Protein AF-A0A238JP21-F1 (afdb_monomer)

Nearest PDB structures (foldseek):
  8hd0-assembly1_C  TM=3.874E-01  e=3.488E+00  Escherichia coli K-12
  7jh5-assembly1_A  TM=2.734E-01  e=2.266E+00  synthetic construct
  4knf-assembly1_B  TM=2.197E-01  e=4.224E+00  gamma proteobacterium 'Hot 75m4'

Sequence (164 aa):
MSRDVKYSLLFIAICAGLYGAAMVFMAAGRAFEFSSYPRYVLPAAALAPLFFSNLILKKLITAKPEKFSSKEHIVFALIGVLGTTCVAAFVEASFLFLALFQSIEITFREVLFAPIDKRYTVTVLFGQSFMLSAAGVAAYVCVIRIPMALSLRCRPLPPPTDNK

Solvent-accessible surface area (backbone atoms only — not comparable to full-atom values): 9096 Å² total; per-residue (Å²): 132,58,69,39,59,53,53,22,50,52,51,29,50,55,46,47,52,46,52,51,48,52,49,52,50,45,56,50,23,61,76,69,74,42,85,61,54,64,86,54,54,44,58,56,48,28,45,43,50,63,70,50,44,60,58,54,47,52,57,47,45,75,74,47,76,62,60,76,51,74,66,46,43,52,52,23,24,52,50,26,24,52,47,40,26,53,47,36,40,54,52,47,25,50,50,52,38,73,72,36,53,88,81,42,100,65,55,64,67,57,53,59,47,38,90,80,47,95,83,72,58,71,74,62,61,68,54,51,56,39,30,56,46,28,29,53,39,30,39,48,36,44,63,46,51,50,55,49,56,44,44,62,71,55,52,80,76,78,75,83,79,81,81,124

Organism: NCBI:txid1655543

Radius of gyration: 19.74 Å; Cα contacts (8 Å, |Δi|>4): 153; chains: 1; bounding box: 41×34×80 Å

pLDDT: mean 78.04, std 10.19, range [51.59, 93.31]

Structure (mmCIF, N/CA/C/O backbone):
data_AF-A0A238JP21-F1
#
_entry.id   AF-A0A238JP21-F1
#
loop_
_atom_site.group_PDB
_atom_site.id
_atom_site.type_symbol
_atom_site.label_atom_id
_atom_site.label_alt_id
_atom_site.label_comp_id
_atom_site.label_asym_id
_atom_site.label_entity_id
_atom_site.label_seq_id
_atom_site.pdbx_PDB_ins_code
_atom_site.Cartn_x
_atom_site.Cartn_y
_atom_site.Cartn_z
_atom_site.occupancy
_atom_site.B_iso_or_equiv
_atom_site.auth_seq_id
_atom_site.auth_comp_id
_atom_site.auth_asym_id
_atom_site.auth_atom_id
_atom_site.pdbx_PDB_model_num
ATOM 1 N N . MET A 1 1 ? -22.191 5.539 4.499 1.00 64.38 1 MET A N 1
ATOM 2 C CA . MET A 1 1 ? -20.952 4.741 4.354 1.00 64.38 1 MET A CA 1
ATOM 3 C C . MET A 1 1 ? -20.430 4.407 5.742 1.00 64.38 1 MET A C 1
ATOM 5 O O . MET A 1 1 ? -20.365 5.317 6.561 1.00 64.38 1 MET A O 1
ATOM 9 N N . SER A 1 2 ? -20.141 3.134 6.024 1.00 80.38 2 SER A N 1
ATOM 10 C CA . SER A 1 2 ? -19.708 2.699 7.359 1.00 80.38 2 SER A CA 1
ATOM 11 C C . SER A 1 2 ? -18.310 3.240 7.713 1.00 80.38 2 SER A C 1
ATOM 13 O O . SER A 1 2 ? -17.513 3.566 6.827 1.00 80.38 2 SER A O 1
ATOM 15 N N . ARG A 1 3 ? -18.046 3.422 9.012 1.00 79.88 3 ARG A N 1
ATOM 16 C CA . ARG A 1 3 ? -16.846 4.081 9.562 1.00 79.88 3 ARG A CA 1
ATOM 17 C C . 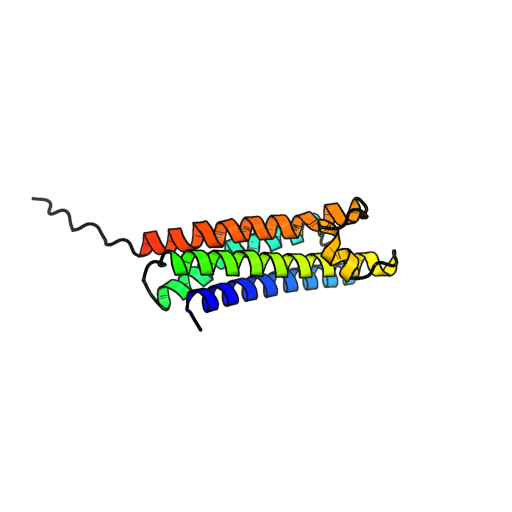ARG A 1 3 ? -15.560 3.373 9.136 1.00 79.88 3 ARG A C 1
ATOM 19 O O . ARG A 1 3 ? -14.669 4.000 8.572 1.00 79.88 3 ARG A O 1
ATOM 26 N N . ASP A 1 4 ? -15.496 2.080 9.410 1.00 80.62 4 ASP A N 1
ATOM 27 C CA . ASP A 1 4 ? -14.479 1.131 8.953 1.00 80.62 4 ASP A CA 1
ATOM 28 C C . ASP A 1 4 ? -14.164 1.304 7.462 1.00 80.62 4 ASP A C 1
ATOM 30 O O . ASP A 1 4 ? -13.020 1.579 7.115 1.00 80.62 4 ASP A O 1
ATOM 34 N N . VAL A 1 5 ? -15.183 1.299 6.599 1.00 86.25 5 VAL A N 1
ATOM 35 C CA . VAL A 1 5 ? -15.013 1.476 5.148 1.00 86.25 5 VAL A CA 1
ATOM 36 C C . VAL A 1 5 ? -14.397 2.839 4.818 1.00 86.25 5 VAL A C 1
ATOM 38 O O . VAL A 1 5 ? -13.466 2.923 4.022 1.00 86.25 5 VAL A O 1
ATOM 41 N N . LYS A 1 6 ? -14.860 3.924 5.454 1.00 87.38 6 LYS A N 1
ATOM 42 C CA . LYS A 1 6 ? -14.322 5.278 5.230 1.00 87.38 6 LYS A CA 1
ATOM 43 C C . LYS A 1 6 ? -12.849 5.389 5.598 1.00 87.38 6 LYS A C 1
ATOM 45 O O . LYS A 1 6 ? -12.078 5.975 4.839 1.00 87.38 6 LYS A O 1
ATOM 50 N N . TYR A 1 7 ? -12.455 4.851 6.747 1.00 85.38 7 TYR A N 1
ATOM 51 C CA . TYR A 1 7 ? -11.068 4.929 7.196 1.00 85.38 7 TYR A CA 1
ATOM 52 C C . TYR A 1 7 ? -10.155 3.962 6.445 1.00 85.38 7 TYR A C 1
ATOM 54 O O . TYR A 1 7 ? -9.015 4.334 6.175 1.00 85.38 7 TYR A O 1
ATOM 62 N N . SER A 1 8 ? -10.646 2.788 6.036 1.00 85.44 8 SER A N 1
ATOM 63 C CA . SER A 1 8 ? -9.910 1.902 5.128 1.00 85.44 8 SER A CA 1
ATOM 64 C C . SER A 1 8 ? -9.673 2.570 3.779 1.00 85.44 8 SER A C 1
ATOM 66 O O . SER A 1 8 ? -8.544 2.581 3.305 1.00 85.44 8 SER A O 1
ATOM 68 N N . LEU A 1 9 ? -10.692 3.201 3.184 1.00 88.88 9 LEU A N 1
ATOM 69 C CA . LEU A 1 9 ? -10.540 3.925 1.917 1.00 88.88 9 LEU A CA 1
ATOM 70 C C . LEU A 1 9 ? -9.591 5.119 2.041 1.00 88.88 9 LEU A C 1
ATOM 72 O O . LEU A 1 9 ? -8.763 5.331 1.161 1.00 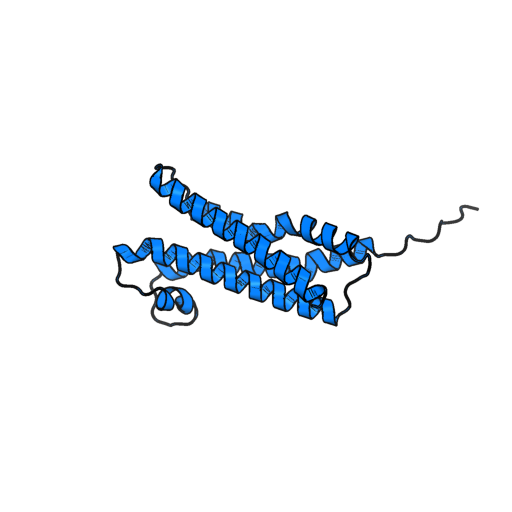88.88 9 LEU A O 1
ATOM 76 N N . LEU A 1 10 ? -9.654 5.869 3.146 1.00 88.12 10 LEU A N 1
ATOM 77 C CA . LEU A 1 10 ? -8.700 6.947 3.413 1.00 88.12 10 LEU A CA 1
ATOM 78 C C . LEU A 1 10 ? -7.265 6.413 3.526 1.00 88.12 10 LEU A C 1
ATOM 80 O O . LEU A 1 10 ? -6.342 7.013 2.983 1.00 88.12 10 LEU A O 1
ATOM 84 N N . PHE A 1 11 ? -7.075 5.291 4.220 1.00 87.25 11 PHE A N 1
ATOM 85 C CA . PHE A 1 11 ? -5.776 4.636 4.344 1.00 87.25 11 PHE A CA 1
ATOM 86 C C . PHE A 1 11 ? -5.240 4.183 2.982 1.00 87.25 11 PHE A C 1
ATOM 88 O O . PHE A 1 11 ? -4.094 4.487 2.653 1.00 87.25 11 PHE A O 1
ATOM 95 N N . ILE A 1 12 ? -6.085 3.548 2.165 1.00 89.06 12 ILE A N 1
ATOM 96 C CA . ILE A 1 12 ? -5.748 3.148 0.794 1.00 89.06 12 ILE A CA 1
ATOM 97 C C . ILE A 1 12 ? -5.371 4.373 -0.041 1.00 89.06 12 ILE A C 1
ATOM 99 O O . ILE A 1 12 ? -4.348 4.343 -0.712 1.00 89.06 12 ILE A O 1
ATOM 103 N N . ALA A 1 13 ? -6.135 5.466 0.036 1.00 88.44 13 ALA A N 1
ATOM 104 C CA . ALA A 1 13 ? -5.866 6.687 -0.723 1.00 88.44 13 ALA A CA 1
ATOM 105 C C . ALA A 1 13 ? -4.524 7.337 -0.348 1.00 88.44 13 ALA A C 1
ATOM 107 O O . ALA A 1 13 ? -3.786 7.774 -1.229 1.00 88.44 13 ALA A O 1
ATOM 108 N N . ILE A 1 14 ? -4.174 7.366 0.943 1.00 87.00 14 ILE A N 1
ATOM 109 C CA . ILE A 1 14 ? -2.871 7.875 1.401 1.00 87.00 14 ILE A CA 1
ATOM 110 C C . ILE A 1 14 ? -1.736 7.000 0.861 1.00 87.00 14 ILE A C 1
ATOM 112 O O . ILE A 1 14 ? -0.749 7.525 0.345 1.00 87.00 14 ILE A O 1
ATOM 116 N N . CYS A 1 15 ? -1.881 5.675 0.943 1.00 86.88 15 CYS A N 1
ATOM 117 C CA . CYS A 1 15 ? -0.876 4.752 0.420 1.00 86.88 15 CYS A CA 1
ATOM 118 C C . CYS A 1 15 ? -0.749 4.871 -1.107 1.00 86.88 15 CYS A C 1
ATOM 120 O O . CYS A 1 15 ? 0.363 4.959 -1.613 1.00 86.88 15 CYS A O 1
ATOM 122 N N . ALA A 1 16 ? -1.870 4.979 -1.826 1.00 87.44 16 ALA A N 1
ATOM 123 C CA . ALA A 1 16 ? -1.906 5.188 -3.271 1.00 87.44 16 ALA A CA 1
ATOM 124 C C . ALA A 1 16 ? -1.183 6.471 -3.690 1.00 87.44 16 ALA A C 1
ATOM 126 O O . ALA A 1 16 ? -0.353 6.441 -4.596 1.00 87.44 16 ALA A O 1
ATOM 127 N N . GLY A 1 17 ? -1.454 7.584 -3.002 1.00 85.62 17 GLY A N 1
ATOM 128 C CA . GLY A 1 17 ? -0.790 8.859 -3.265 1.00 85.62 17 GLY A CA 1
ATOM 129 C C . GLY A 1 17 ? 0.723 8.781 -3.063 1.00 85.62 17 GLY A C 1
ATOM 130 O O . GLY A 1 17 ? 1.475 9.313 -3.872 1.00 85.62 17 GLY A O 1
ATOM 131 N N . LEU A 1 18 ? 1.185 8.071 -2.031 1.00 83.94 18 LEU A N 1
ATOM 132 C CA . LEU A 1 18 ? 2.615 7.902 -1.751 1.00 83.94 18 LEU A CA 1
ATOM 133 C C . LEU A 1 18 ? 3.306 6.967 -2.738 1.00 83.94 18 LEU A C 1
ATOM 135 O O . LEU A 1 18 ? 4.412 7.264 -3.180 1.00 83.94 18 LEU A O 1
ATOM 139 N N . TYR A 1 19 ? 2.657 5.867 -3.113 1.00 86.25 19 TYR A N 1
ATOM 140 C CA . TYR A 1 19 ? 3.186 4.972 -4.137 1.00 86.25 19 TYR A CA 1
ATOM 141 C C . TYR A 1 19 ? 3.267 5.696 -5.489 1.00 86.25 19 TYR A C 1
ATOM 143 O O . TYR A 1 19 ? 4.288 5.615 -6.166 1.00 86.25 19 TYR A O 1
ATOM 151 N N . GLY A 1 20 ? 2.253 6.495 -5.836 1.00 82.19 20 GLY A N 1
ATOM 152 C CA . GLY A 1 20 ? 2.275 7.369 -7.011 1.00 82.19 20 GLY A CA 1
ATOM 153 C C . GLY A 1 20 ? 3.364 8.446 -6.945 1.00 82.19 20 GLY A C 1
ATOM 154 O O . GLY A 1 20 ? 4.073 8.664 -7.921 1.00 82.19 20 GLY A O 1
ATOM 155 N N . ALA A 1 21 ? 3.566 9.083 -5.790 1.00 83.00 21 ALA A N 1
ATOM 156 C CA . ALA A 1 21 ? 4.637 10.062 -5.608 1.00 83.00 21 ALA A CA 1
ATOM 157 C C . ALA A 1 21 ? 6.029 9.425 -5.756 1.00 83.00 21 ALA A C 1
ATOM 159 O O . ALA A 1 21 ? 6.893 9.996 -6.417 1.00 83.00 21 ALA A O 1
ATOM 160 N N . ALA A 1 22 ? 6.233 8.224 -5.205 1.00 80.00 22 ALA A N 1
ATOM 161 C CA . ALA A 1 22 ? 7.471 7.466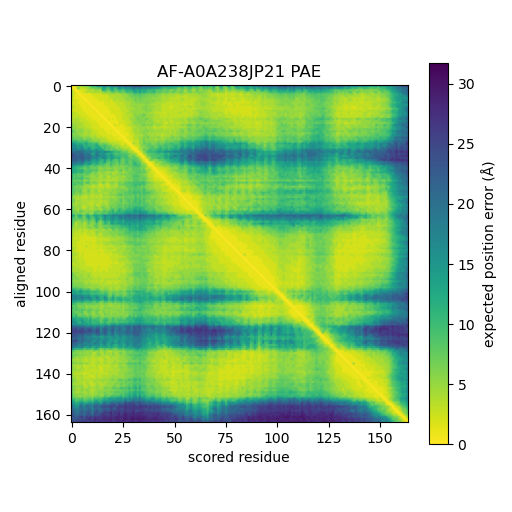 -5.377 1.00 80.00 22 ALA A CA 1
ATOM 162 C C . ALA A 1 22 ? 7.721 7.123 -6.855 1.00 80.00 22 ALA A C 1
ATOM 164 O O . ALA A 1 22 ? 8.846 7.240 -7.335 1.00 80.00 22 ALA A O 1
ATOM 165 N N . MET A 1 23 ? 6.666 6.774 -7.594 1.00 78.12 23 MET A N 1
ATOM 166 C CA . MET A 1 23 ? 6.732 6.538 -9.037 1.00 78.12 23 MET A CA 1
ATOM 167 C C . MET A 1 23 ? 7.139 7.779 -9.822 1.00 78.12 23 MET A C 1
ATOM 169 O O . MET A 1 23 ? 8.057 7.712 -10.637 1.00 78.12 23 MET A O 1
ATOM 173 N N . VAL A 1 24 ? 6.488 8.914 -9.562 1.00 81.00 24 VAL A N 1
ATOM 174 C CA . VAL A 1 24 ? 6.823 10.190 -10.207 1.00 81.00 24 VAL A CA 1
ATOM 175 C C . VAL A 1 24 ? 8.258 10.588 -9.877 1.00 81.00 24 VAL A C 1
ATOM 177 O O . VAL A 1 24 ? 8.990 11.000 -10.769 1.00 81.00 24 VAL A O 1
ATOM 180 N N . PHE A 1 25 ? 8.690 10.405 -8.628 1.00 81.44 25 PHE A N 1
ATOM 181 C CA . PHE A 1 25 ? 10.057 10.694 -8.208 1.00 81.44 25 PHE A CA 1
ATOM 182 C C . PHE A 1 25 ? 11.090 9.834 -8.948 1.00 81.44 25 PHE A C 1
ATOM 184 O O . PHE A 1 25 ? 12.080 10.369 -9.436 1.00 81.44 25 PHE A O 1
ATOM 191 N N . MET A 1 26 ? 10.852 8.527 -9.096 1.00 75.81 26 MET A N 1
ATOM 192 C CA . MET A 1 26 ? 11.746 7.645 -9.860 1.00 75.81 26 MET A CA 1
ATOM 193 C C . MET A 1 26 ? 11.745 7.970 -11.360 1.00 75.81 26 MET A C 1
ATOM 195 O O . MET A 1 26 ? 12.799 7.957 -11.995 1.00 75.81 26 MET A O 1
ATOM 199 N N . ALA A 1 27 ? 10.580 8.285 -11.935 1.00 74.12 27 ALA A N 1
ATOM 200 C CA . ALA A 1 27 ? 10.462 8.662 -13.342 1.00 74.12 27 ALA A CA 1
ATOM 201 C C . ALA A 1 27 ? 11.172 9.994 -13.635 1.00 74.12 27 ALA A C 1
ATOM 203 O O . ALA A 1 27 ? 11.939 10.087 -14.592 1.00 74.12 27 ALA A O 1
ATOM 204 N N . ALA A 1 28 ? 10.973 11.000 -12.779 1.00 75.50 28 ALA A N 1
ATOM 205 C CA . ALA A 1 28 ? 11.647 12.289 -12.870 1.00 75.50 28 ALA A CA 1
ATOM 206 C C . ALA A 1 28 ? 13.154 12.154 -12.618 1.00 75.50 28 ALA A C 1
ATOM 208 O O . ALA A 1 28 ? 13.947 12.708 -13.370 1.00 75.50 28 ALA A O 1
ATOM 209 N N . GLY A 1 29 ? 13.569 11.369 -11.619 1.00 71.81 29 GLY A N 1
ATOM 210 C CA . GLY A 1 29 ? 14.982 11.116 -11.328 1.00 71.81 29 GLY A CA 1
ATOM 211 C C . GLY A 1 29 ? 15.737 10.565 -12.538 1.00 71.81 29 GLY A C 1
ATOM 212 O O . GLY A 1 29 ? 16.833 11.032 -12.835 1.00 71.81 29 GLY A O 1
ATOM 213 N N . ARG A 1 30 ? 15.104 9.670 -13.310 1.00 68.00 30 ARG A N 1
ATOM 214 C CA . ARG A 1 30 ? 15.639 9.170 -14.587 1.00 68.00 30 ARG A CA 1
ATOM 215 C C . ARG A 1 30 ? 15.864 10.269 -15.629 1.00 68.00 30 ARG A C 1
ATOM 217 O O . ARG A 1 30 ? 16.837 10.195 -16.367 1.00 68.00 30 ARG A O 1
ATOM 224 N N . ALA A 1 31 ? 14.977 11.262 -15.694 1.00 68.50 31 ALA A N 1
ATOM 225 C CA . ALA A 1 31 ? 15.074 12.376 -16.639 1.00 68.50 31 ALA A CA 1
ATOM 226 C C . ALA A 1 31 ? 16.148 13.408 -16.248 1.00 68.50 31 ALA A C 1
ATOM 228 O O . ALA A 1 31 ? 16.684 14.085 -17.117 1.00 68.50 31 ALA A O 1
ATOM 229 N N . PHE A 1 32 ? 16.477 13.511 -14.958 1.00 70.38 32 PHE A N 1
ATOM 230 C CA . PHE A 1 32 ? 17.482 14.439 -14.424 1.00 70.38 32 PHE A CA 1
ATOM 231 C C . PHE A 1 32 ? 18.838 13.770 -14.123 1.00 70.38 32 PHE A C 1
ATOM 233 O O . PHE A 1 32 ? 19.617 14.313 -13.347 1.00 70.38 32 PHE A O 1
ATOM 240 N N . GLU A 1 33 ? 19.102 12.576 -14.672 1.00 62.31 33 GLU A N 1
ATOM 241 C CA . GLU A 1 33 ? 20.306 11.754 -14.417 1.00 62.31 33 GLU A CA 1
ATOM 242 C C . GLU A 1 33 ? 20.571 11.408 -12.934 1.00 62.31 33 GLU A C 1
ATOM 244 O O . GLU A 1 33 ? 21.608 10.844 -12.578 1.00 62.31 33 GLU A O 1
ATOM 249 N N . PHE A 1 34 ? 19.609 11.657 -12.043 1.00 60.75 34 PHE A N 1
ATOM 250 C CA . PHE A 1 34 ? 19.680 11.188 -10.668 1.00 60.75 34 PHE A CA 1
ATOM 251 C C . PHE A 1 34 ? 19.406 9.687 -10.644 1.00 60.75 34 PHE A C 1
ATOM 253 O O . PHE A 1 34 ? 18.274 9.235 -10.848 1.00 60.75 34 PHE A O 1
ATOM 260 N N . SER A 1 35 ? 20.441 8.906 -10.326 1.00 55.56 35 SER A N 1
ATOM 261 C CA . SER A 1 35 ? 20.333 7.464 -10.092 1.00 55.56 35 SER A CA 1
ATOM 262 C C . SER A 1 35 ? 19.551 7.178 -8.803 1.00 55.56 35 SER A C 1
ATOM 264 O O . SER A 1 35 ? 20.085 6.839 -7.748 1.00 55.56 35 SER A O 1
ATOM 266 N N . SER A 1 36 ? 18.238 7.372 -8.871 1.00 58.16 36 SER A N 1
ATOM 267 C CA . SER A 1 36 ? 17.290 6.944 -7.852 1.00 58.16 36 SER A CA 1
ATOM 268 C C . SER A 1 36 ? 17.093 5.441 -8.023 1.00 58.16 36 SER A C 1
ATOM 270 O O . SER A 1 36 ? 16.245 4.974 -8.777 1.00 58.16 36 SER A O 1
ATOM 272 N N . TYR A 1 37 ? 17.951 4.661 -7.363 1.00 55.38 37 TYR A N 1
ATOM 273 C CA . TYR A 1 37 ? 17.913 3.206 -7.465 1.00 55.38 37 TYR A CA 1
ATOM 274 C C . TYR A 1 37 ? 16.559 2.665 -6.962 1.00 55.38 37 TYR A C 1
ATOM 276 O O . TYR A 1 37 ? 16.244 2.814 -5.772 1.00 55.38 37 TYR A O 1
ATOM 284 N N . PRO A 1 38 ? 15.789 1.952 -7.813 1.00 60.91 38 PRO A N 1
ATOM 285 C CA . PRO A 1 38 ? 14.495 1.369 -7.437 1.00 60.91 38 PRO A CA 1
ATOM 286 C C . PRO A 1 38 ? 14.601 0.441 -6.221 1.00 60.91 38 PRO A C 1
ATOM 288 O O . PRO A 1 38 ? 13.675 0.337 -5.420 1.00 60.91 38 PRO A O 1
ATOM 291 N N . ARG A 1 39 ? 15.786 -0.160 -6.039 1.00 62.28 39 ARG A N 1
ATOM 292 C CA . ARG A 1 39 ? 16.147 -1.046 -4.929 1.00 62.28 39 ARG A CA 1
ATOM 293 C C . ARG A 1 39 ? 15.979 -0.419 -3.539 1.00 62.28 39 ARG A C 1
ATOM 295 O O . ARG A 1 39 ? 15.815 -1.168 -2.585 1.00 62.28 39 ARG A O 1
ATOM 302 N N . TYR A 1 40 ? 16.012 0.909 -3.407 1.00 65.69 40 TYR A N 1
ATOM 303 C CA . TYR A 1 40 ? 15.859 1.589 -2.111 1.00 65.69 40 TYR A CA 1
ATOM 304 C C . TYR A 1 40 ? 14.548 2.372 -2.002 1.00 65.69 40 TYR A C 1
ATOM 306 O O . TYR A 1 40 ? 13.923 2.378 -0.943 1.00 65.69 40 TYR A O 1
ATOM 314 N N . VAL A 1 41 ? 14.101 2.990 -3.099 1.00 70.56 41 VAL A N 1
ATOM 315 C CA . VAL A 1 41 ? 12.911 3.854 -3.102 1.00 70.56 41 VAL A CA 1
ATOM 316 C C . VAL A 1 41 ? 11.624 3.043 -2.952 1.00 70.56 41 VAL A C 1
ATOM 318 O O . VAL A 1 41 ? 10.758 3.421 -2.165 1.00 70.56 41 VAL A O 1
ATOM 321 N N . LEU A 1 42 ? 11.506 1.906 -3.644 1.00 68.69 42 LEU A N 1
ATOM 322 C CA . LEU A 1 42 ? 10.311 1.062 -3.568 1.00 68.69 42 LEU A CA 1
ATOM 323 C C . LEU A 1 42 ? 10.141 0.433 -2.173 1.00 68.69 42 LEU A C 1
ATOM 325 O O . LEU A 1 42 ? 9.077 0.615 -1.582 1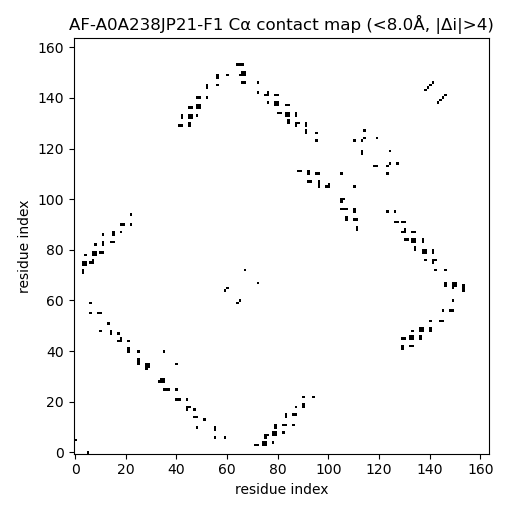.00 68.69 42 LEU A O 1
ATOM 329 N N . PRO A 1 43 ? 11.154 -0.208 -1.555 1.00 69.44 43 PRO A N 1
ATOM 330 C CA . PRO A 1 43 ? 11.014 -0.710 -0.186 1.00 69.44 43 PRO A CA 1
ATOM 331 C C . PRO A 1 43 ? 10.716 0.389 0.840 1.00 69.44 43 PRO A C 1
ATOM 333 O O . PRO A 1 43 ? 9.903 0.184 1.739 1.00 69.44 43 PRO A O 1
ATOM 336 N N . ALA A 1 44 ? 11.313 1.577 0.694 1.00 73.38 44 ALA A N 1
ATOM 337 C CA . ALA A 1 44 ? 11.000 2.714 1.558 1.00 73.38 44 ALA A CA 1
ATOM 338 C C . ALA A 1 44 ? 9.543 3.175 1.385 1.00 73.38 44 ALA A C 1
ATOM 340 O O . ALA A 1 44 ? 8.847 3.416 2.373 1.00 73.38 44 ALA A O 1
ATOM 341 N N . ALA A 1 45 ? 9.050 3.226 0.145 1.00 76.31 45 ALA A N 1
ATOM 342 C CA . ALA A 1 45 ? 7.650 3.511 -0.138 1.00 76.31 45 ALA A CA 1
ATOM 343 C C . ALA A 1 45 ? 6.727 2.428 0.443 1.00 76.31 45 ALA A C 1
ATOM 345 O O . ALA A 1 45 ?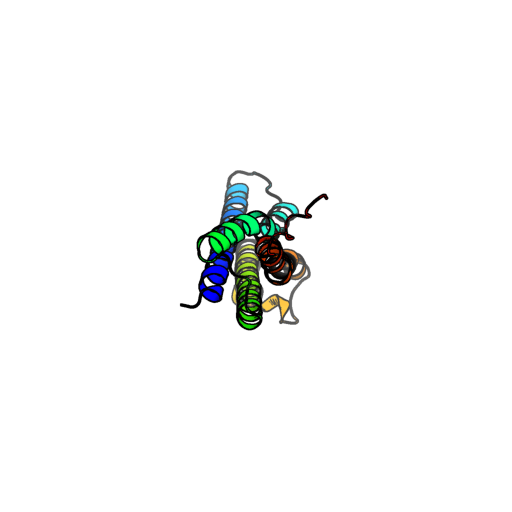 5.687 2.769 0.995 1.00 76.31 45 ALA A O 1
ATOM 346 N N . ALA A 1 46 ? 7.116 1.148 0.435 1.00 78.25 46 ALA A N 1
ATOM 347 C CA . ALA A 1 46 ? 6.329 0.059 1.023 1.00 78.25 46 ALA A CA 1
ATOM 348 C C . ALA A 1 46 ? 6.126 0.218 2.542 1.00 78.25 46 ALA A C 1
ATOM 350 O O . ALA A 1 46 ? 5.130 -0.262 3.080 1.00 78.25 46 ALA A O 1
ATOM 351 N N . LEU A 1 47 ? 7.018 0.943 3.229 1.00 80.88 47 LEU A N 1
ATOM 352 C CA . LEU A 1 47 ? 6.893 1.288 4.650 1.00 80.88 47 LEU A CA 1
ATOM 353 C C . LEU A 1 47 ? 5.952 2.475 4.918 1.00 80.88 47 LEU A C 1
ATOM 355 O O . LEU A 1 47 ? 5.614 2.732 6.076 1.00 80.88 47 LEU A O 1
ATOM 359 N N . ALA A 1 48 ? 5.475 3.180 3.887 1.00 78.00 48 ALA A N 1
ATOM 360 C CA . ALA A 1 48 ? 4.529 4.291 4.016 1.00 78.00 48 ALA A CA 1
ATOM 361 C C . ALA A 1 48 ? 3.331 4.008 4.947 1.00 78.00 48 ALA A C 1
ATOM 363 O O . ALA A 1 48 ? 3.049 4.844 5.816 1.00 78.00 48 ALA A O 1
ATOM 364 N N . PRO A 1 49 ? 2.652 2.845 4.874 1.00 79.12 49 PRO A N 1
ATOM 365 C CA . PRO A 1 49 ? 1.507 2.575 5.738 1.00 79.12 49 PRO A CA 1
ATOM 366 C C . PRO A 1 49 ? 1.869 2.641 7.231 1.00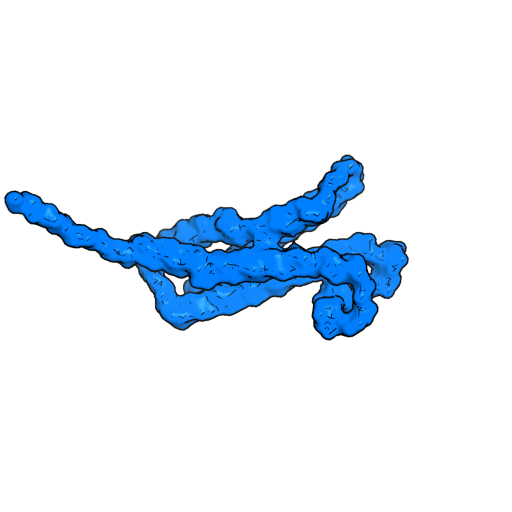 79.12 49 PRO A C 1
ATOM 368 O O . PRO A 1 49 ? 1.057 3.042 8.068 1.00 79.12 49 PRO A O 1
ATOM 371 N N . LEU A 1 50 ? 3.117 2.310 7.573 1.00 83.50 50 LEU A N 1
ATOM 372 C CA . LEU A 1 50 ? 3.633 2.311 8.935 1.00 83.50 50 LEU A CA 1
ATOM 373 C C . LEU A 1 50 ? 3.805 3.737 9.478 1.00 83.50 50 LEU A C 1
ATOM 375 O O . LEU A 1 50 ? 3.388 4.010 10.608 1.00 83.50 50 LEU A O 1
ATOM 379 N N . PHE A 1 51 ? 4.343 4.659 8.675 1.00 81.44 51 PHE A N 1
ATOM 380 C CA . PHE A 1 51 ? 4.528 6.065 9.058 1.00 81.44 51 PHE A CA 1
ATOM 381 C C . PHE A 1 51 ? 3.197 6.809 9.204 1.00 81.44 51 PHE A C 1
ATOM 383 O O . PHE A 1 51 ? 2.988 7.549 10.169 1.00 81.44 51 PHE A O 1
ATOM 390 N N . PHE A 1 52 ? 2.261 6.563 8.287 1.00 79.25 52 PHE A N 1
ATOM 391 C CA . PHE A 1 52 ? 0.993 7.291 8.235 1.00 79.25 52 PHE A CA 1
ATOM 392 C C . PHE A 1 52 ? -0.129 6.664 9.072 1.00 79.25 52 PHE A C 1
ATOM 394 O O . PHE A 1 52 ? -1.170 7.295 9.285 1.00 79.25 52 PHE A O 1
ATOM 401 N N . SER A 1 53 ? 0.108 5.484 9.655 1.00 81.81 53 SER A N 1
ATOM 402 C CA . SER A 1 53 ? -0.796 4.845 10.623 1.00 81.81 53 SER A CA 1
ATOM 403 C C . SER A 1 53 ? -1.200 5.777 11.775 1.00 81.81 53 SER A C 1
ATOM 405 O O . SER A 1 53 ? -2.353 5.776 12.203 1.00 81.81 53 SER A O 1
ATOM 407 N N . ASN A 1 54 ? -0.286 6.640 12.234 1.00 82.62 54 ASN A N 1
ATOM 408 C CA . ASN A 1 54 ? -0.540 7.587 13.319 1.00 82.62 54 ASN A CA 1
ATOM 409 C C . ASN A 1 54 ? -1.541 8.689 12.925 1.00 82.62 54 ASN A C 1
ATOM 411 O O . ASN A 1 54 ? -2.312 9.140 13.772 1.00 82.62 54 ASN A O 1
ATOM 415 N N . LEU A 1 55 ? -1.555 9.126 11.659 1.00 83.12 55 LEU A N 1
ATOM 416 C CA . LEU A 1 55 ? -2.523 10.120 11.179 1.00 83.12 55 LEU A CA 1
ATOM 417 C C . LEU A 1 55 ? -3.926 9.523 11.094 1.00 83.12 55 LEU A C 1
ATOM 419 O O . LEU A 1 55 ? -4.888 10.153 11.536 1.00 83.12 55 LEU A O 1
ATOM 423 N N . ILE A 1 56 ? -4.026 8.296 10.571 1.00 81.31 56 ILE A N 1
ATOM 424 C CA . ILE A 1 56 ? -5.282 7.541 10.549 1.00 81.31 56 ILE A CA 1
ATOM 425 C C . ILE A 1 56 ? -5.791 7.367 11.975 1.00 81.31 56 ILE A C 1
ATOM 427 O O . ILE A 1 56 ? -6.931 7.724 12.251 1.00 81.31 56 ILE A O 1
ATOM 431 N N . LEU A 1 57 ? -4.932 6.917 12.893 1.00 82.12 57 LEU A N 1
ATOM 432 C CA . LEU A 1 57 ? -5.284 6.710 14.294 1.00 82.12 57 LEU A CA 1
ATOM 433 C C . LEU A 1 57 ? -5.803 7.994 14.958 1.00 82.12 57 LEU A C 1
ATOM 435 O O . LEU A 1 57 ? -6.852 7.959 15.595 1.00 82.12 57 LEU A O 1
ATOM 439 N N . LYS A 1 58 ? -5.121 9.136 14.773 1.00 82.88 58 LYS A N 1
ATOM 440 C CA . LYS A 1 58 ? -5.590 10.437 15.286 1.00 82.88 58 LYS A CA 1
ATOM 441 C C . LYS A 1 58 ? -6.986 10.771 14.759 1.00 82.88 58 LYS A C 1
ATOM 443 O O . LYS A 1 58 ? -7.875 11.066 15.551 1.00 82.88 58 LYS A O 1
ATOM 448 N N . LYS A 1 59 ? -7.205 10.664 13.443 1.00 82.44 59 LYS A N 1
ATOM 449 C CA . LYS A 1 59 ? -8.519 10.937 12.836 1.00 82.44 59 LYS A CA 1
ATOM 450 C C . LYS A 1 59 ? -9.605 9.950 13.272 1.00 82.44 59 LYS A C 1
ATOM 452 O O . LYS A 1 59 ? -10.773 10.333 13.308 1.00 82.44 59 LYS A O 1
ATOM 457 N N . LEU A 1 60 ? -9.243 8.704 13.572 1.00 80.12 60 LEU A N 1
ATOM 458 C CA . LEU A 1 60 ? -10.173 7.676 14.040 1.00 80.12 60 LEU A CA 1
ATOM 459 C C . LEU A 1 60 ? -10.641 7.977 15.468 1.00 80.12 60 LEU A C 1
ATOM 461 O O . LEU A 1 60 ? -11.838 7.939 15.739 1.00 80.12 60 LEU A O 1
ATOM 465 N N . ILE A 1 61 ? -9.706 8.370 16.339 1.00 79.75 61 ILE A N 1
ATOM 466 C CA . ILE A 1 61 ? -9.980 8.746 17.733 1.00 79.75 61 ILE A CA 1
ATOM 467 C C . ILE A 1 61 ? -10.845 10.007 17.807 1.00 79.75 61 ILE A C 1
ATOM 469 O O . ILE A 1 61 ? -11.831 10.016 18.536 1.00 79.75 61 ILE A O 1
ATOM 473 N N . THR A 1 62 ? -10.508 11.056 17.047 1.00 79.75 62 THR A N 1
ATOM 474 C CA . THR A 1 62 ? -11.263 12.321 17.068 1.00 79.75 62 THR A CA 1
ATOM 475 C C . THR A 1 62 ? -12.708 12.144 16.606 1.00 79.75 62 THR A C 1
ATOM 477 O O . THR A 1 62 ? -13.594 12.821 17.111 1.00 79.75 62 THR A O 1
ATOM 480 N N . ALA A 1 63 ? -12.963 11.243 15.656 1.00 77.50 63 ALA A N 1
ATOM 481 C CA . ALA A 1 63 ? -14.316 11.017 15.162 1.00 77.50 63 ALA A CA 1
ATOM 482 C C . ALA A 1 63 ? -15.155 10.120 16.078 1.00 77.50 63 ALA A C 1
ATOM 484 O O . ALA A 1 63 ? -16.365 10.315 16.160 1.00 77.50 63 ALA A O 1
ATOM 485 N N . LYS A 1 64 ? -14.545 9.120 16.729 1.00 70.00 64 LYS A N 1
ATOM 486 C CA . LYS A 1 64 ? -15.230 8.280 17.717 1.00 70.00 64 LYS A CA 1
ATOM 487 C C . LYS A 1 64 ? -14.216 7.603 18.656 1.00 70.00 64 LYS A C 1
ATOM 489 O O . LYS A 1 64 ? -13.510 6.698 18.203 1.00 70.00 64 LYS A O 1
ATOM 494 N N . PRO A 1 65 ? -14.168 7.951 19.955 1.00 72.38 65 PRO A N 1
ATOM 495 C CA . PRO A 1 65 ? -13.213 7.397 20.920 1.00 72.38 65 PRO A CA 1
ATOM 496 C C . PRO A 1 65 ? -13.641 6.013 21.447 1.00 72.38 65 PRO A C 1
ATOM 498 O O . PRO A 1 65 ? -1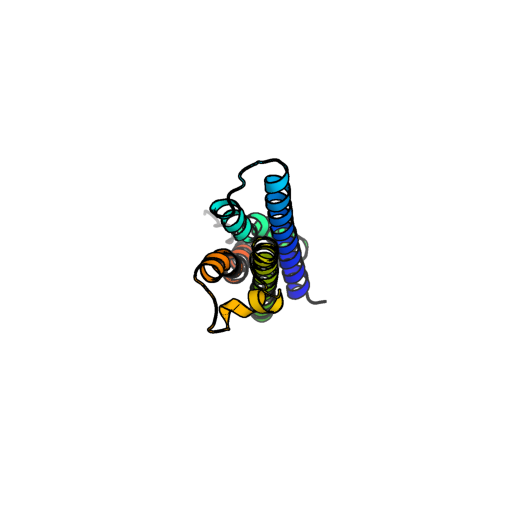3.508 5.708 22.630 1.00 72.38 65 PRO A O 1
ATOM 501 N N . GLU A 1 66 ? -14.173 5.162 20.572 1.00 78.69 66 GLU A N 1
ATOM 502 C CA . GLU A 1 66 ? -14.616 3.809 20.904 1.00 78.69 66 GLU A CA 1
ATOM 503 C C . GLU A 1 66 ? -13.739 2.765 20.223 1.00 78.69 66 GLU A C 1
ATOM 505 O O . GLU A 1 66 ? -13.282 2.954 19.092 1.00 78.69 66 GLU A O 1
ATOM 510 N N . LYS A 1 67 ? -13.575 1.626 20.901 1.00 80.25 67 LYS A N 1
ATOM 511 C CA . LYS A 1 67 ? -12.882 0.443 20.384 1.00 80.25 67 LYS A CA 1
ATOM 512 C C . LYS A 1 67 ? -13.577 -0.061 19.115 1.00 80.25 67 LYS A C 1
ATOM 514 O O . LYS A 1 67 ? -14.784 0.111 18.950 1.00 80.25 67 LYS A O 1
ATOM 519 N N . PHE A 1 68 ? -12.826 -0.714 18.233 1.00 80.75 68 PHE A N 1
ATOM 520 C CA . PHE A 1 68 ? -13.435 -1.424 17.113 1.00 80.75 68 PHE A CA 1
ATOM 521 C C . PHE A 1 68 ? -14.235 -2.620 17.626 1.00 80.75 68 PHE A C 1
ATOM 523 O O . PHE A 1 68 ? -13.738 -3.405 18.435 1.00 80.75 68 PHE A O 1
ATOM 530 N N . SER A 1 69 ? -15.454 -2.783 17.116 1.00 86.56 69 SER A N 1
ATOM 531 C CA . SER A 1 69 ? -16.159 -4.061 17.205 1.00 86.56 69 SER A CA 1
ATOM 532 C C . SER A 1 69 ? -15.424 -5.119 16.373 1.00 86.56 69 SER A C 1
ATOM 534 O O . SER A 1 69 ? -14.794 -4.786 15.368 1.00 86.56 69 SER A O 1
ATOM 536 N N . SER A 1 70 ? -15.535 -6.404 16.727 1.00 86.06 70 SER A N 1
ATOM 537 C CA . SER A 1 70 ? -14.889 -7.495 15.976 1.00 86.06 70 SER A CA 1
ATOM 538 C C . SER A 1 70 ? -15.252 -7.479 14.488 1.00 86.06 70 SER A C 1
ATOM 540 O O . SER A 1 70 ? -14.394 -7.726 13.645 1.00 86.06 70 SER A O 1
ATOM 542 N N . LYS A 1 71 ? -16.500 -7.121 14.151 1.00 88.69 71 LYS A N 1
ATOM 543 C CA . LYS A 1 71 ? -16.945 -6.985 12.755 1.00 88.69 71 LYS A CA 1
ATOM 544 C C . LYS A 1 71 ? -16.243 -5.827 12.043 1.00 88.69 71 LYS A C 1
ATOM 546 O O . LYS A 1 71 ? -15.726 -6.015 10.950 1.00 88.69 71 LYS A O 1
ATOM 551 N N . GLU A 1 72 ? -16.178 -4.658 12.680 1.00 86.31 72 GLU A N 1
ATOM 552 C CA . GLU A 1 72 ? -15.511 -3.479 12.112 1.00 86.31 72 GLU A CA 1
ATOM 553 C C . GLU A 1 72 ? -14.007 -3.710 11.935 1.00 86.31 72 GLU A C 1
ATOM 555 O O . GLU A 1 72 ? -13.432 -3.254 10.954 1.00 86.31 72 GLU A O 1
ATOM 560 N N . HIS A 1 73 ? -13.370 -4.444 12.853 1.00 87.50 73 HIS A N 1
ATOM 561 C CA . HIS A 1 73 ? -11.964 -4.814 12.725 1.00 87.50 73 HIS A CA 1
ATOM 562 C C . HIS A 1 73 ? -11.737 -5.704 11.497 1.00 87.50 73 HIS A C 1
ATOM 564 O O . HIS A 1 73 ? -10.869 -5.396 10.684 1.00 87.50 73 HIS A O 1
ATOM 570 N N . ILE A 1 74 ? -12.532 -6.767 11.327 1.00 89.56 74 ILE A N 1
ATOM 571 C CA . ILE A 1 74 ? -12.398 -7.675 10.179 1.00 89.56 74 ILE A CA 1
ATOM 572 C C . ILE A 1 74 ? -12.596 -6.913 8.867 1.00 89.56 74 ILE A C 1
ATOM 574 O O . ILE A 1 74 ? -11.783 -7.047 7.956 1.00 89.56 74 ILE A O 1
ATOM 578 N N . VAL A 1 75 ? -13.634 -6.077 8.778 1.00 90.38 75 VAL A N 1
ATOM 579 C CA . VAL A 1 75 ? -13.909 -5.289 7.569 1.00 90.38 75 VAL A CA 1
ATOM 580 C C . VAL A 1 75 ? -12.789 -4.282 7.306 1.00 90.38 75 VAL A C 1
ATOM 582 O O . VAL A 1 75 ? -12.309 -4.184 6.176 1.00 90.38 75 VAL A O 1
ATOM 585 N N . PHE A 1 76 ? -12.315 -3.582 8.341 1.00 88.38 76 PHE A N 1
ATOM 586 C CA . PHE A 1 76 ? -11.223 -2.623 8.210 1.00 88.38 76 PHE A CA 1
ATOM 587 C C . PHE A 1 76 ? -9.934 -3.287 7.716 1.00 88.38 76 PHE A C 1
ATOM 589 O O . PHE A 1 76 ? -9.292 -2.772 6.797 1.00 88.38 76 PHE A O 1
ATOM 596 N N . ALA A 1 77 ? -9.581 -4.433 8.306 1.00 89.94 77 ALA A N 1
ATOM 597 C CA . ALA A 1 77 ? -8.402 -5.205 7.950 1.00 89.94 77 ALA A CA 1
ATOM 598 C C . ALA A 1 77 ? -8.497 -5.755 6.527 1.00 89.94 77 ALA A C 1
ATOM 600 O O . ALA A 1 77 ? -7.571 -5.577 5.743 1.00 89.94 77 ALA A O 1
ATOM 601 N N . LEU A 1 78 ? -9.626 -6.361 6.167 1.00 92.25 78 LEU A N 1
ATOM 602 C CA . LEU A 1 78 ? -9.803 -6.985 4.862 1.00 92.25 78 LEU A CA 1
ATOM 603 C C . LEU A 1 78 ? -9.788 -5.944 3.737 1.00 92.25 78 LEU A C 1
ATOM 605 O O . LEU A 1 78 ? -9.034 -6.093 2.779 1.00 92.25 78 LEU A O 1
ATOM 609 N N . ILE A 1 79 ? -10.540 -4.847 3.883 1.00 93.31 79 ILE A N 1
ATOM 610 C CA . ILE A 1 79 ? -10.545 -3.762 2.891 1.00 93.31 79 ILE A CA 1
ATOM 611 C C . ILE A 1 79 ? -9.181 -3.077 2.848 1.00 93.31 79 ILE A C 1
ATOM 613 O O . ILE A 1 79 ? -8.655 -2.845 1.764 1.00 93.31 79 ILE A O 1
ATOM 617 N N . GLY A 1 80 ? -8.605 -2.765 4.012 1.00 88.62 80 GLY A N 1
ATOM 618 C CA . GLY A 1 80 ? -7.312 -2.099 4.115 1.00 88.62 80 GLY A CA 1
ATOM 619 C C . GLY A 1 80 ? -6.228 -2.890 3.400 1.00 88.62 80 GLY A C 1
ATOM 620 O O . GLY A 1 80 ? -5.653 -2.370 2.448 1.00 88.62 80 GLY A O 1
ATOM 621 N N . VAL A 1 81 ? -6.012 -4.148 3.798 1.00 91.25 81 VAL A N 1
ATOM 622 C CA . VAL A 1 81 ? -4.957 -5.020 3.260 1.00 91.25 81 VAL A CA 1
ATOM 623 C C . VAL A 1 81 ? -5.161 -5.299 1.777 1.00 91.25 81 VAL A C 1
ATOM 625 O O . VAL A 1 81 ? -4.236 -5.078 0.998 1.00 91.25 81 VAL A O 1
ATOM 628 N N . LEU A 1 82 ? -6.358 -5.729 1.361 1.00 92.00 82 LEU A N 1
ATOM 629 C CA . LEU A 1 82 ? -6.614 -6.020 -0.053 1.00 92.00 82 LEU A CA 1
ATOM 630 C C . LEU A 1 82 ? -6.494 -4.758 -0.906 1.00 92.00 82 LEU A C 1
ATOM 632 O O . LEU A 1 82 ? -5.836 -4.779 -1.939 1.00 92.00 82 LEU A O 1
ATOM 636 N N . GLY A 1 83 ? -7.058 -3.639 -0.451 1.00 90.44 83 GLY A N 1
ATOM 637 C CA . GLY A 1 83 ? -6.992 -2.374 -1.173 1.00 90.44 83 GLY A CA 1
ATOM 638 C C . GLY A 1 83 ? -5.562 -1.870 -1.341 1.00 90.44 83 GLY A C 1
ATOM 639 O O . GLY A 1 83 ? -5.166 -1.529 -2.452 1.00 90.44 83 GLY A O 1
ATOM 640 N N . THR A 1 84 ? -4.757 -1.870 -0.272 1.00 89.00 84 THR A N 1
ATOM 641 C CA . THR A 1 84 ? -3.343 -1.461 -0.385 1.00 89.00 84 THR A CA 1
ATOM 642 C C . THR A 1 84 ? -2.530 -2.415 -1.248 1.00 89.00 84 THR A C 1
ATOM 644 O O . THR A 1 84 ? -1.715 -1.948 -2.038 1.00 89.00 84 THR A O 1
ATOM 647 N N . THR A 1 85 ? -2.773 -3.724 -1.148 1.00 88.62 85 THR A N 1
ATOM 648 C CA . THR A 1 85 ? -2.073 -4.731 -1.959 1.00 88.62 85 THR A CA 1
ATOM 649 C C . THR A 1 85 ? -2.401 -4.571 -3.441 1.00 88.62 85 THR A C 1
ATOM 651 O O . THR A 1 85 ? -1.490 -4.535 -4.261 1.00 88.62 85 THR A O 1
ATOM 654 N N . CYS A 1 86 ? -3.679 -4.391 -3.790 1.00 90.00 86 CYS A N 1
ATOM 655 C CA . CYS A 1 86 ? -4.095 -4.136 -5.168 1.00 90.00 86 CYS A CA 1
ATOM 656 C C . CYS A 1 86 ? -3.436 -2.870 -5.721 1.00 90.00 86 CYS A C 1
ATOM 658 O O . CYS A 1 86 ? -2.895 -2.888 -6.822 1.00 90.00 86 CYS A O 1
ATOM 660 N N . VAL A 1 87 ? -3.434 -1.776 -4.955 1.00 90.12 87 VAL A N 1
ATOM 661 C CA . VAL A 1 87 ? -2.788 -0.532 -5.392 1.00 90.12 87 VAL A CA 1
ATOM 662 C C . VAL A 1 87 ? -1.278 -0.718 -5.565 1.00 90.12 87 VAL A C 1
ATOM 664 O O . VAL A 1 87 ? -0.726 -0.247 -6.557 1.00 90.12 87 VAL A O 1
ATOM 667 N N . ALA A 1 88 ? -0.613 -1.428 -4.650 1.00 86.44 88 ALA A N 1
ATOM 668 C CA . ALA A 1 88 ? 0.809 -1.738 -4.774 1.00 86.44 88 ALA A CA 1
ATOM 669 C C . ALA A 1 88 ? 1.103 -2.561 -6.039 1.00 86.44 88 ALA A C 1
ATOM 671 O O . ALA A 1 88 ? 2.021 -2.210 -6.776 1.00 86.44 88 ALA A O 1
ATOM 672 N N . ALA A 1 89 ? 0.286 -3.578 -6.334 1.00 85.69 89 ALA A N 1
ATOM 673 C CA . ALA A 1 89 ? 0.405 -4.397 -7.540 1.00 85.69 89 ALA A CA 1
ATOM 674 C C . ALA A 1 89 ? 0.248 -3.565 -8.823 1.00 85.69 89 ALA A C 1
ATOM 676 O O . ALA A 1 89 ? 1.046 -3.689 -9.748 1.00 85.69 89 ALA A O 1
ATOM 677 N N . PHE A 1 90 ? -0.741 -2.664 -8.871 1.00 88.00 90 PHE A N 1
ATOM 678 C CA . PHE A 1 90 ? -0.920 -1.754 -10.008 1.00 88.00 90 PHE A CA 1
ATOM 679 C C . PHE A 1 90 ? 0.282 -0.827 -10.205 1.00 88.00 90 PHE A C 1
ATOM 681 O O . PHE A 1 90 ? 0.715 -0.609 -11.338 1.00 88.00 90 PHE A O 1
ATOM 688 N N . VAL A 1 91 ? 0.824 -0.280 -9.117 1.00 85.44 91 VAL A N 1
ATOM 689 C CA . VAL A 1 91 ? 1.988 0.613 -9.162 1.00 85.44 91 VAL A CA 1
ATOM 690 C C . VAL A 1 91 ? 3.235 -0.127 -9.643 1.00 85.44 91 VAL A C 1
ATOM 692 O O . VAL A 1 91 ? 3.931 0.354 -10.537 1.00 85.44 91 VAL A O 1
ATOM 695 N N . GLU A 1 92 ? 3.487 -1.311 -9.097 1.00 81.31 92 GLU A N 1
ATOM 696 C CA . GLU A 1 92 ? 4.614 -2.166 -9.467 1.00 81.31 92 GLU A CA 1
ATOM 697 C C . GLU A 1 92 ? 4.536 -2.601 -10.935 1.00 81.31 92 GLU A C 1
ATOM 699 O O . GLU A 1 92 ? 5.500 -2.439 -11.686 1.00 81.31 92 GLU A O 1
ATOM 704 N N . ALA A 1 93 ? 3.361 -3.053 -11.382 1.00 81.62 93 ALA A N 1
ATOM 705 C CA . ALA A 1 93 ? 3.130 -3.414 -12.775 1.00 81.62 93 ALA A CA 1
ATOM 706 C C . ALA A 1 93 ? 3.321 -2.218 -13.716 1.00 81.62 93 ALA A C 1
ATOM 708 O O . ALA A 1 93 ? 3.913 -2.359 -14.784 1.00 81.62 93 ALA A O 1
ATOM 709 N N . SER A 1 94 ? 2.882 -1.023 -13.307 1.00 83.62 94 SER A N 1
ATOM 710 C CA . SER A 1 94 ? 3.077 0.205 -14.089 1.00 83.62 94 SER A CA 1
ATOM 711 C C . SER A 1 94 ? 4.557 0.556 -14.217 1.00 83.62 94 SER A C 1
ATOM 713 O O . SER A 1 94 ? 5.008 0.934 -15.296 1.00 83.62 94 SER A O 1
ATOM 715 N N . PHE A 1 95 ? 5.331 0.390 -13.143 1.00 79.50 95 PHE A N 1
ATOM 716 C CA . PHE A 1 95 ? 6.775 0.609 -13.161 1.00 79.50 95 PHE A CA 1
ATOM 717 C C . PHE A 1 95 ? 7.497 -0.351 -14.099 1.00 79.50 95 PHE A C 1
ATOM 719 O O . PHE A 1 95 ? 8.286 0.082 -14.939 1.00 79.50 95 PHE A O 1
ATOM 726 N N . LEU A 1 96 ? 7.210 -1.645 -13.974 1.00 78.31 96 LEU A N 1
ATOM 727 C CA . LEU A 1 96 ? 7.816 -2.680 -14.805 1.00 78.31 96 LEU A CA 1
ATOM 728 C C . LEU A 1 96 ? 7.451 -2.497 -16.278 1.00 78.31 96 LEU A C 1
ATOM 730 O O . LEU A 1 96 ? 8.335 -2.558 -17.129 1.00 78.31 96 LEU A O 1
ATOM 734 N N . PHE A 1 97 ? 6.185 -2.200 -16.577 1.00 81.06 97 PHE A N 1
ATOM 735 C CA . PHE A 1 97 ? 5.743 -1.915 -17.938 1.00 81.06 97 PHE A CA 1
ATOM 736 C C . PHE A 1 97 ? 6.488 -0.708 -18.521 1.00 81.06 97 PHE A C 1
ATOM 738 O O . PHE A 1 97 ? 7.113 -0.833 -19.568 1.00 81.06 97 PHE A O 1
ATOM 745 N N . LEU A 1 98 ? 6.533 0.427 -17.814 1.00 79.81 98 LEU A N 1
ATOM 746 C CA . LEU A 1 98 ? 7.260 1.619 -18.274 1.00 79.81 98 LEU A CA 1
ATOM 747 C C . LEU A 1 98 ? 8.771 1.393 -18.426 1.00 79.81 98 LEU A C 1
ATOM 749 O O . LEU A 1 98 ? 9.412 2.052 -19.240 1.00 79.81 98 LEU A O 1
ATOM 753 N N . ALA A 1 99 ? 9.358 0.483 -17.649 1.00 76.12 99 ALA A N 1
ATOM 754 C CA . ALA A 1 99 ? 10.775 0.156 -17.747 1.00 76.12 99 ALA A CA 1
ATOM 755 C C . ALA A 1 99 ? 11.106 -0.817 -18.892 1.00 76.12 99 ALA A C 1
ATOM 757 O O . ALA A 1 99 ? 12.240 -0.797 -19.366 1.00 76.12 99 ALA A O 1
ATOM 758 N N . LEU A 1 100 ? 10.160 -1.667 -19.306 1.00 75.44 100 LEU A N 1
ATOM 759 C CA . LEU A 1 100 ? 10.403 -2.779 -20.234 1.00 75.44 100 LEU A CA 1
ATOM 760 C C . LEU A 1 100 ? 9.727 -2.619 -21.601 1.00 75.44 100 LEU A C 1
ATOM 762 O O . LEU A 1 100 ? 10.159 -3.269 -22.547 1.00 75.44 100 LEU A O 1
ATOM 766 N N . PHE A 1 101 ? 8.719 -1.751 -21.749 1.00 77.88 101 PHE A N 1
ATOM 767 C CA . PHE A 1 101 ? 7.942 -1.664 -22.997 1.00 77.88 101 PHE A CA 1
ATOM 768 C C . PHE A 1 101 ? 8.775 -1.272 -24.228 1.00 77.88 101 PHE A C 1
ATOM 770 O O . PHE A 1 101 ? 8.374 -1.553 -25.350 1.00 77.88 101 PHE A O 1
ATOM 777 N N . GLN A 1 102 ? 9.915 -0.600 -24.033 1.00 76.06 102 GLN A N 1
ATOM 778 C CA . GLN A 1 102 ? 10.813 -0.213 -25.127 1.00 76.06 102 GLN A CA 1
ATOM 779 C C . GLN A 1 102 ? 11.768 -1.333 -25.546 1.00 76.06 102 GLN A C 1
ATOM 781 O O . GLN A 1 102 ? 12.315 -1.284 -26.643 1.00 76.06 102 GLN A O 1
ATOM 786 N N . SER A 1 103 ? 12.011 -2.311 -24.671 1.00 76.75 103 SER A N 1
ATOM 787 C CA . SER A 1 103 ? 12.990 -3.377 -24.893 1.00 76.75 103 SER A CA 1
ATOM 788 C C . SER A 1 103 ? 12.353 -4.731 -25.191 1.00 76.75 103 SER A C 1
ATOM 790 O O . SER A 1 103 ? 13.014 -5.586 -25.776 1.00 76.75 103 SER A O 1
ATOM 792 N N . ILE A 1 104 ? 11.093 -4.944 -24.799 1.00 77.00 104 ILE A N 1
ATOM 793 C CA . ILE A 1 104 ? 10.370 -6.204 -24.983 1.00 77.00 104 ILE A CA 1
ATOM 794 C C . ILE A 1 104 ? 8.902 -5.895 -25.314 1.00 77.00 104 ILE A C 1
ATOM 796 O O . ILE A 1 104 ? 8.276 -5.075 -24.641 1.00 77.00 104 ILE A O 1
ATOM 800 N N . GLU A 1 105 ? 8.330 -6.581 -26.309 1.00 78.38 105 GLU A N 1
ATOM 801 C CA . GLU A 1 105 ? 6.882 -6.571 -26.566 1.00 78.38 105 GLU A CA 1
ATOM 802 C C . GLU A 1 105 ? 6.153 -7.308 -25.432 1.00 78.38 105 GLU A C 1
ATOM 804 O O . GLU A 1 105 ? 5.953 -8.519 -25.476 1.00 78.38 105 GLU A O 1
ATOM 809 N N . ILE A 1 106 ? 5.806 -6.577 -24.373 1.00 77.31 106 ILE A N 1
ATOM 810 C CA . ILE A 1 106 ? 5.038 -7.081 -23.230 1.00 77.31 106 ILE A CA 1
ATOM 811 C C . ILE A 1 106 ? 3.838 -6.165 -23.025 1.00 77.31 106 ILE A C 1
ATOM 813 O O . ILE A 1 106 ? 3.973 -4.943 -23.003 1.00 77.31 106 ILE A O 1
ATOM 817 N N . THR A 1 107 ? 2.657 -6.742 -22.821 1.00 84.62 107 THR A N 1
ATOM 818 C CA . THR A 1 107 ? 1.451 -5.978 -22.488 1.00 84.62 107 THR A CA 1
ATOM 819 C C . THR A 1 107 ? 1.337 -5.715 -20.984 1.00 84.62 107 THR A C 1
ATOM 821 O O . THR A 1 107 ? 1.778 -6.498 -20.145 1.00 84.62 107 THR A O 1
ATOM 824 N N . PHE A 1 108 ? 0.672 -4.625 -20.591 1.00 82.81 108 PHE A N 1
ATOM 825 C CA . PHE A 1 108 ? 0.459 -4.315 -19.169 1.00 82.81 108 PHE A CA 1
ATOM 826 C C . PHE A 1 108 ? -0.256 -5.447 -18.409 1.00 82.81 108 PHE A C 1
ATOM 828 O O . PHE A 1 108 ? 0.069 -5.735 -17.258 1.00 82.81 108 PHE A O 1
ATOM 835 N N . ARG A 1 109 ? -1.216 -6.118 -19.060 1.00 83.75 109 ARG A N 1
ATOM 836 C CA . ARG A 1 109 ? -1.958 -7.244 -18.477 1.00 83.75 109 ARG A CA 1
ATOM 837 C C . ARG A 1 109 ? -1.031 -8.408 -18.130 1.00 83.75 109 ARG A C 1
ATOM 839 O O . ARG A 1 109 ? -1.181 -9.002 -17.068 1.00 83.75 109 ARG A O 1
ATOM 846 N N . GLU A 1 110 ? -0.092 -8.711 -19.014 1.00 78.50 110 GLU A N 1
ATOM 847 C CA . GLU A 1 110 ? 0.911 -9.757 -18.815 1.00 78.50 110 GLU A CA 1
ATOM 848 C C . GLU A 1 110 ? 1.803 -9.451 -17.611 1.00 78.50 110 GLU A C 1
ATOM 850 O O . GLU A 1 110 ? 2.003 -10.320 -16.769 1.00 78.50 110 GLU A O 1
ATOM 855 N N . VAL A 1 111 ? 2.232 -8.195 -17.446 1.00 79.00 111 VAL A N 1
ATOM 856 C CA . VAL A 1 111 ? 2.998 -7.763 -16.264 1.00 79.00 111 VA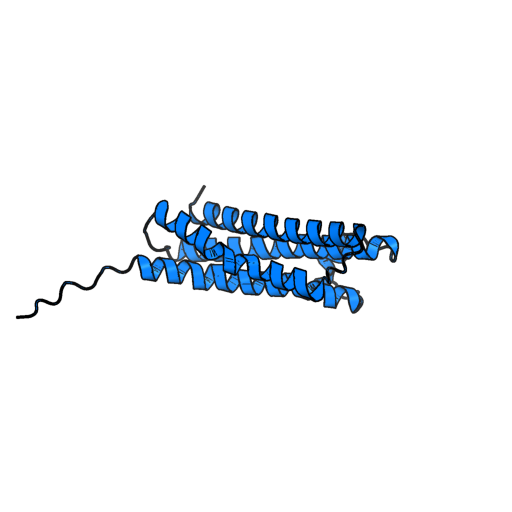L A CA 1
ATOM 857 C C . VAL A 1 111 ? 2.163 -7.853 -14.983 1.00 79.00 111 VAL A C 1
ATOM 859 O O . VAL A 1 111 ? 2.645 -8.347 -13.967 1.00 79.00 111 VAL A O 1
ATOM 862 N N . LEU A 1 112 ? 0.905 -7.399 -15.016 1.00 81.25 112 LEU A N 1
ATOM 863 C CA . LEU A 1 112 ? 0.029 -7.370 -13.839 1.00 81.25 112 LEU A CA 1
ATOM 864 C C . LEU A 1 112 ? -0.301 -8.777 -13.319 1.00 81.25 112 LEU A C 1
ATOM 866 O O . LEU A 1 112 ? -0.348 -8.995 -12.110 1.00 81.25 112 LEU A O 1
ATOM 870 N N . PHE A 1 113 ? -0.525 -9.732 -14.224 1.00 79.81 113 PHE A N 1
ATOM 871 C CA . PHE A 1 113 ? -0.840 -11.123 -13.880 1.00 79.81 113 PHE A CA 1
ATOM 872 C C . PHE A 1 113 ? 0.379 -12.052 -13.910 1.00 79.81 113 PHE A C 1
ATOM 874 O O . PHE A 1 113 ? 0.237 -13.254 -13.677 1.00 79.81 113 PHE A O 1
ATOM 881 N N . ALA A 1 114 ? 1.581 -11.498 -14.080 1.00 72.94 114 ALA A N 1
ATOM 882 C CA . ALA A 1 114 ? 2.829 -12.243 -14.001 1.00 72.94 114 ALA A CA 1
ATOM 883 C C . ALA A 1 114 ? 3.012 -13.088 -12.723 1.00 72.94 114 ALA A C 1
ATOM 885 O O . ALA A 1 114 ? 3.605 -14.156 -12.837 1.00 72.94 114 ALA A O 1
ATOM 886 N N . PRO A 1 115 ? 2.521 -12.699 -11.522 1.00 67.38 115 PRO A N 1
ATOM 887 C CA . PRO A 1 115 ? 2.637 -13.546 -10.329 1.00 67.38 115 PRO A CA 1
ATOM 888 C C . PRO A 1 115 ? 1.836 -14.853 -10.407 1.00 67.38 115 PRO A C 1
ATOM 890 O O . PRO A 1 115 ? 2.127 -15.799 -9.680 1.00 67.38 115 PRO A O 1
ATOM 893 N N . ILE A 1 116 ? 0.791 -14.891 -11.235 1.00 71.56 116 ILE A N 1
ATOM 894 C CA . ILE A 1 116 ? -0.153 -16.014 -11.325 1.00 71.56 116 ILE A CA 1
ATOM 895 C C . ILE A 1 116 ? 0.178 -16.902 -12.530 1.00 71.56 116 ILE A C 1
ATOM 897 O O . ILE A 1 116 ? -0.157 -18.088 -12.557 1.00 71.56 116 ILE A O 1
ATOM 901 N N . ASP A 1 117 ? 0.847 -16.335 -13.525 1.00 67.81 117 ASP A N 1
ATOM 902 C CA . ASP A 1 117 ? 1.169 -17.005 -14.771 1.00 67.81 117 ASP A CA 1
ATOM 903 C C . ASP A 1 117 ? 2.550 -17.686 -14.720 1.00 67.81 117 ASP A C 1
ATOM 905 O O . ASP A 1 117 ? 3.484 -17.235 -14.061 1.00 67.81 117 ASP A O 1
ATOM 909 N N . LYS A 1 118 ? 2.706 -18.796 -15.444 1.00 58.72 118 LYS A N 1
ATOM 910 C CA . LYS A 1 118 ? 3.884 -19.679 -15.344 1.00 58.72 118 LYS A CA 1
ATOM 911 C C . LYS A 1 118 ? 5.061 -19.259 -16.235 1.00 58.72 118 LYS A C 1
ATOM 913 O O . LYS A 1 118 ? 6.068 -19.963 -16.269 1.00 58.72 118 LYS A O 1
ATOM 918 N N . ARG A 1 119 ? 4.933 -18.172 -17.006 1.00 59.69 119 ARG A N 1
ATOM 919 C CA . ARG A 1 119 ? 5.781 -17.890 -18.183 1.00 59.69 119 ARG A CA 1
ATOM 920 C C . ARG A 1 119 ? 6.814 -16.762 -18.053 1.00 59.69 119 ARG A C 1
ATOM 922 O O . ARG A 1 119 ? 7.421 -16.421 -19.064 1.00 59.69 119 ARG A O 1
ATOM 929 N N . TYR A 1 120 ? 7.073 -16.206 -16.868 1.00 55.97 120 TYR A N 1
ATOM 930 C CA . TYR A 1 120 ? 7.887 -14.983 -16.764 1.00 55.97 120 TYR A CA 1
ATOM 931 C C . TYR A 1 120 ? 9.332 -15.170 -16.282 1.00 55.97 120 TYR A C 1
ATOM 933 O O . TYR A 1 120 ? 9.648 -15.987 -15.419 1.00 55.97 120 TYR A O 1
ATOM 941 N N . THR A 1 121 ? 10.214 -14.365 -16.878 1.00 57.19 121 THR A N 1
ATOM 942 C CA . THR A 1 121 ? 11.658 -14.275 -16.640 1.00 57.19 121 THR A CA 1
ATOM 943 C C . THR A 1 121 ? 11.991 -13.682 -15.266 1.00 57.19 121 THR A C 1
ATOM 945 O O . THR A 1 121 ? 11.247 -12.879 -14.706 1.00 57.19 121 THR A O 1
ATOM 948 N N . VAL A 1 122 ? 13.169 -14.042 -14.745 1.00 52.69 122 VAL A N 1
ATOM 949 C CA . VAL A 1 122 ? 13.716 -13.645 -13.429 1.00 52.69 122 VAL A CA 1
ATOM 950 C C . VAL A 1 122 ? 13.594 -12.136 -13.146 1.00 52.69 122 VAL A C 1
ATOM 952 O O . VAL A 1 122 ? 13.313 -11.741 -12.017 1.00 52.69 122 VAL A O 1
ATOM 955 N N . THR A 1 123 ? 13.713 -11.284 -14.166 1.00 52.47 123 THR A N 1
ATOM 956 C CA . THR A 1 123 ? 13.572 -9.821 -14.065 1.00 52.47 123 THR A CA 1
ATOM 957 C C . THR A 1 123 ? 12.184 -9.371 -13.588 1.00 52.47 123 THR A C 1
ATOM 959 O O . THR A 1 123 ? 12.082 -8.421 -12.816 1.00 52.47 123 THR A O 1
ATOM 962 N N . VAL A 1 124 ? 11.118 -10.069 -13.995 1.00 54.69 124 VAL A N 1
ATOM 963 C CA . VAL A 1 124 ? 9.733 -9.774 -13.583 1.00 54.69 124 VAL A CA 1
ATOM 964 C C . VAL A 1 124 ? 9.482 -10.250 -12.147 1.00 54.69 124 VAL A C 1
ATOM 966 O O . VAL A 1 124 ? 8.821 -9.561 -11.375 1.00 54.69 124 VAL A O 1
ATOM 969 N N . LEU A 1 125 ? 10.088 -11.376 -11.751 1.00 54.75 125 LEU A N 1
ATOM 970 C CA . LEU A 1 125 ? 10.022 -11.916 -10.386 1.00 54.75 125 LEU A CA 1
ATOM 971 C C . LEU A 1 125 ? 10.752 -11.037 -9.357 1.00 54.75 125 LEU A C 1
ATOM 973 O O . LEU A 1 125 ? 10.228 -10.814 -8.269 1.00 54.75 125 LEU A O 1
ATOM 977 N N . PHE A 1 126 ? 11.919 -10.470 -9.691 1.00 52.53 126 PHE A N 1
ATOM 978 C CA . PHE A 1 126 ? 12.592 -9.487 -8.821 1.00 52.53 126 PHE A CA 1
ATOM 979 C C . PHE A 1 126 ? 11.775 -8.198 -8.650 1.00 52.53 126 PHE A C 1
ATOM 981 O O . PHE A 1 126 ? 11.848 -7.544 -7.604 1.00 52.53 126 PHE A O 1
ATOM 988 N N . GLY A 1 127 ? 10.964 -7.878 -9.660 1.00 57.09 127 GLY A N 1
ATOM 989 C CA . GLY A 1 127 ? 10.023 -6.774 -9.655 1.00 57.09 127 GLY A CA 1
ATOM 990 C C . GLY A 1 127 ? 8.932 -6.879 -8.595 1.00 57.09 127 GLY A C 1
ATOM 991 O O . GLY A 1 127 ? 8.546 -5.826 -8.131 1.00 57.09 127 GLY A O 1
ATOM 992 N N . GLN A 1 128 ? 8.517 -8.088 -8.173 1.00 62.47 128 GLN A N 1
ATOM 993 C CA . GLN A 1 128 ? 7.371 -8.354 -7.266 1.00 62.47 128 GLN A CA 1
ATOM 994 C C . GLN A 1 128 ? 7.640 -8.154 -5.764 1.00 62.47 128 GLN A C 1
ATOM 996 O O . GLN A 1 128 ? 6.781 -8.376 -4.900 1.00 62.47 128 GLN A O 1
ATOM 1001 N N . SER A 1 129 ? 8.872 -7.788 -5.420 1.00 73.00 129 SER A N 1
ATOM 1002 C CA . SER A 1 129 ? 9.302 -7.623 -4.031 1.00 73.00 129 SER A CA 1
ATOM 1003 C C . SER A 1 129 ? 8.614 -6.446 -3.330 1.00 73.00 129 SER A C 1
ATOM 1005 O O . SER A 1 129 ? 8.490 -6.449 -2.099 1.00 73.00 129 SER A O 1
ATOM 1007 N N . PHE A 1 130 ? 8.117 -5.464 -4.086 1.00 77.00 130 PHE A N 1
ATOM 1008 C CA . PHE A 1 130 ? 7.441 -4.297 -3.540 1.00 77.00 130 PHE A CA 1
ATOM 1009 C C . PHE A 1 130 ? 5.996 -4.607 -3.145 1.00 77.00 130 PHE A C 1
ATOM 1011 O O . PHE A 1 130 ? 5.623 -4.294 -2.013 1.00 77.00 130 PHE A O 1
ATOM 1018 N N . MET A 1 131 ? 5.208 -5.276 -3.996 1.00 82.12 131 MET A N 1
ATOM 1019 C CA . MET A 1 131 ? 3.832 -5.675 -3.667 1.00 82.12 131 MET A CA 1
ATOM 1020 C C . MET A 1 131 ? 3.797 -6.529 -2.398 1.00 82.12 131 MET A C 1
ATOM 1022 O O . MET A 1 131 ? 3.008 -6.253 -1.494 1.00 82.12 131 MET A O 1
ATOM 1026 N N . LEU A 1 132 ? 4.674 -7.533 -2.297 1.00 80.94 132 LEU A N 1
ATOM 1027 C CA . LEU A 1 132 ? 4.738 -8.418 -1.129 1.00 80.94 132 LEU A CA 1
ATOM 1028 C C . LEU A 1 132 ? 5.117 -7.659 0.149 1.00 80.94 132 LEU A C 1
ATOM 1030 O O . LEU A 1 132 ? 4.502 -7.858 1.200 1.00 80.94 132 LEU A O 1
ATOM 1034 N N . SER A 1 133 ? 6.088 -6.747 0.057 1.00 84.06 133 SER A N 1
ATOM 1035 C CA . SER A 1 133 ? 6.497 -5.911 1.190 1.00 84.06 133 SER A CA 1
ATOM 1036 C C . SER A 1 133 ? 5.371 -4.969 1.625 1.00 84.06 133 SER A C 1
ATOM 1038 O O . SER A 1 133 ? 5.058 -4.881 2.812 1.00 84.06 133 SER A O 1
ATOM 1040 N N . ALA A 1 134 ? 4.715 -4.302 0.672 1.00 84.00 134 ALA A N 1
ATOM 1041 C CA . ALA A 1 134 ? 3.596 -3.404 0.932 1.00 84.00 134 ALA A CA 1
ATOM 1042 C C . ALA A 1 134 ? 2.411 -4.146 1.569 1.00 84.00 134 ALA A C 1
ATOM 1044 O O . ALA A 1 134 ? 1.841 -3.659 2.547 1.00 84.00 134 ALA A O 1
ATOM 1045 N N . ALA A 1 135 ? 2.091 -5.346 1.077 1.00 86.31 135 ALA A N 1
ATOM 1046 C CA . ALA A 1 135 ? 1.048 -6.203 1.631 1.00 86.31 135 ALA A CA 1
ATOM 1047 C C . ALA A 1 135 ? 1.347 -6.599 3.085 1.00 86.31 135 ALA A C 1
ATOM 1049 O O . ALA A 1 135 ? 0.480 -6.474 3.951 1.00 86.31 135 ALA A O 1
ATOM 1050 N N . GLY A 1 136 ? 2.584 -7.016 3.380 1.00 85.88 136 GLY A N 1
ATOM 1051 C CA . GLY A 1 136 ? 3.002 -7.380 4.736 1.00 85.88 136 GLY A CA 1
ATOM 1052 C C . GLY A 1 136 ? 2.926 -6.207 5.718 1.00 85.88 136 GLY A C 1
ATOM 1053 O O . GLY A 1 136 ? 2.392 -6.340 6.822 1.00 85.88 136 GLY A O 1
ATOM 1054 N N . VAL A 1 137 ? 3.394 -5.026 5.305 1.00 86.81 137 VAL A N 1
ATOM 1055 C CA . VAL A 1 137 ? 3.335 -3.813 6.135 1.00 86.81 137 VAL A CA 1
ATOM 1056 C C . VAL A 1 137 ? 1.889 -3.362 6.345 1.00 86.81 137 VAL A C 1
ATOM 1058 O O . VAL A 1 137 ? 1.511 -3.018 7.468 1.00 86.81 137 VAL A O 1
ATOM 1061 N N . ALA A 1 138 ? 1.060 -3.391 5.300 1.00 86.94 138 ALA A N 1
ATOM 1062 C CA . ALA A 1 138 ? -0.359 -3.080 5.405 1.00 86.94 138 ALA A CA 1
ATOM 1063 C C . ALA A 1 138 ? -1.081 -4.045 6.354 1.00 86.94 138 ALA A C 1
ATOM 1065 O O . ALA A 1 138 ? -1.833 -3.594 7.217 1.00 86.94 138 ALA A O 1
ATOM 1066 N N . ALA A 1 139 ? -0.800 -5.349 6.266 1.00 88.81 139 ALA A N 1
ATOM 1067 C CA . ALA A 1 139 ? -1.343 -6.354 7.176 1.00 88.81 139 ALA A CA 1
ATOM 1068 C C . ALA A 1 139 ? -0.968 -6.063 8.630 1.00 88.81 139 ALA A C 1
ATOM 1070 O O . ALA A 1 139 ? -1.848 -5.987 9.488 1.00 88.81 139 ALA A O 1
ATOM 1071 N N . TYR A 1 140 ? 0.308 -5.792 8.907 1.00 90.12 140 TYR A N 1
ATOM 1072 C CA . TYR A 1 140 ? 0.751 -5.415 10.248 1.00 90.12 140 TYR A CA 1
ATOM 1073 C C . TYR A 1 140 ? 0.018 -4.170 10.778 1.00 90.12 140 TYR A C 1
ATOM 1075 O O . TYR A 1 140 ? -0.454 -4.141 11.920 1.00 90.12 140 TYR A O 1
ATOM 1083 N N . VAL A 1 141 ? -0.112 -3.131 9.949 1.00 88.44 141 VAL A N 1
ATOM 1084 C CA . VAL A 1 141 ? -0.739 -1.869 10.358 1.00 88.44 141 VAL A CA 1
ATOM 1085 C C . VAL A 1 141 ? -2.238 -2.032 10.603 1.00 88.44 141 VAL A C 1
ATOM 1087 O O . VAL A 1 141 ? -2.745 -1.561 11.626 1.00 88.44 141 VAL A O 1
ATOM 1090 N N . CYS A 1 142 ? -2.938 -2.694 9.683 1.00 86.69 142 CYS A N 1
ATOM 1091 C CA . CYS A 1 142 ? -4.389 -2.814 9.710 1.00 86.69 142 CYS A CA 1
ATOM 1092 C C . CYS A 1 142 ? -4.897 -3.838 10.728 1.00 86.69 142 CYS A C 1
ATOM 1094 O O . CYS A 1 142 ? -5.933 -3.590 11.342 1.00 86.69 142 CYS A O 1
ATOM 1096 N N . VAL A 1 143 ? -4.179 -4.949 10.924 1.00 89.12 143 VAL A N 1
ATOM 1097 C CA . VAL A 1 143 ? -4.593 -6.040 11.824 1.00 89.12 143 VAL A CA 1
ATOM 1098 C C . VAL A 1 143 ? -4.123 -5.800 13.258 1.00 89.12 143 VAL A C 1
ATOM 1100 O O . VAL A 1 143 ? -4.846 -6.079 14.210 1.00 89.12 143 VAL A O 1
ATOM 1103 N N . ILE A 1 144 ? -2.905 -5.282 13.436 1.00 87.69 144 ILE A N 1
ATOM 1104 C CA . ILE A 1 144 ? -2.277 -5.213 14.762 1.00 87.69 144 ILE A CA 1
ATOM 1105 C C . ILE A 1 144 ? -2.197 -3.768 15.240 1.00 87.69 144 ILE A C 1
ATOM 1107 O O . ILE A 1 144 ? -2.801 -3.409 16.251 1.00 87.69 144 ILE A O 1
ATOM 1111 N N . ARG A 1 145 ? -1.467 -2.912 14.518 1.00 86.44 145 ARG A N 1
ATOM 1112 C CA . ARG A 1 145 ? -1.053 -1.603 15.045 1.00 86.44 145 ARG A CA 1
ATOM 1113 C C . ARG A 1 145 ? -2.226 -0.670 15.347 1.00 86.44 145 ARG A C 1
ATOM 1115 O O . ARG A 1 145 ? -2.284 -0.110 16.441 1.00 86.44 145 ARG A O 1
ATOM 1122 N N . ILE A 1 146 ? -3.140 -0.474 14.394 1.00 85.38 146 ILE A N 1
ATOM 1123 C CA . ILE A 1 146 ? -4.275 0.448 14.563 1.00 85.38 146 ILE A CA 1
ATOM 1124 C C . ILE A 1 146 ? -5.257 -0.075 15.630 1.00 85.38 146 ILE A C 1
ATOM 1126 O O . ILE A 1 146 ? -5.545 0.679 16.565 1.00 85.38 146 ILE A O 1
ATOM 1130 N N . PRO A 1 147 ? -5.730 -1.338 15.578 1.00 83.88 147 PRO A N 1
ATOM 1131 C CA . PRO A 1 147 ? -6.658 -1.865 16.581 1.00 83.88 147 PRO A CA 1
ATOM 1132 C C . PRO A 1 147 ? -6.071 -1.900 17.996 1.00 83.88 147 PRO A C 1
ATOM 1134 O O . PRO A 1 147 ? -6.762 -1.553 18.959 1.00 83.88 147 PRO A O 1
ATOM 1137 N N . MET A 1 148 ? -4.791 -2.265 18.142 1.00 84.88 148 MET A N 1
ATOM 1138 C CA . MET A 1 148 ? -4.113 -2.298 19.440 1.00 84.88 148 MET A CA 1
ATOM 1139 C C . MET A 1 148 ? -3.969 -0.893 20.031 1.00 84.88 148 MET A C 1
ATOM 1141 O O . MET A 1 148 ? -4.309 -0.676 21.193 1.00 84.88 148 MET A O 1
ATOM 1145 N N . ALA A 1 149 ? -3.532 0.085 19.232 1.00 84.50 149 ALA A N 1
ATOM 1146 C CA . ALA A 1 149 ? -3.376 1.462 19.695 1.00 84.50 149 ALA A CA 1
ATOM 1147 C C . ALA A 1 149 ? -4.717 2.110 20.081 1.00 84.50 149 ALA A C 1
ATOM 1149 O O . ALA A 1 149 ? -4.785 2.853 21.062 1.00 84.50 149 ALA A O 1
ATOM 1150 N N . LEU A 1 150 ? -5.789 1.795 19.348 1.00 83.38 150 LEU A N 1
ATOM 1151 C CA . LEU A 1 150 ? -7.148 2.214 19.688 1.00 83.38 150 LEU A CA 1
ATOM 1152 C C . LEU A 1 150 ? -7.602 1.577 21.014 1.00 83.38 150 LEU A C 1
ATOM 1154 O O . LEU A 1 150 ? -8.090 2.264 21.907 1.00 83.38 150 LEU A O 1
ATOM 1158 N N . SER A 1 151 ? -7.363 0.274 21.181 1.00 82.56 151 SER A N 1
ATOM 1159 C CA . SER A 1 151 ? -7.745 -0.477 22.383 1.00 82.56 151 SER A CA 1
ATOM 1160 C C . SER A 1 151 ? -7.029 0.010 23.642 1.00 82.56 151 SER A C 1
ATOM 1162 O O . SER A 1 151 ? -7.654 0.094 24.698 1.00 82.56 151 SER A O 1
ATOM 1164 N N . LEU A 1 152 ? -5.739 0.347 23.534 1.00 82.50 152 LEU A N 1
ATOM 1165 C CA . LEU A 1 152 ? -4.940 0.877 24.642 1.00 82.50 152 LEU A CA 1
ATOM 1166 C C . LEU A 1 152 ? -5.417 2.262 25.090 1.00 82.50 152 LEU A C 1
ATOM 1168 O O . LEU A 1 152 ? -5.462 2.526 26.286 1.00 82.50 152 LEU A O 1
ATOM 1172 N N . ARG A 1 153 ? -5.812 3.131 24.152 1.00 77.69 153 ARG A N 1
ATOM 1173 C CA . ARG A 1 153 ? -6.300 4.486 24.464 1.00 77.69 153 ARG A CA 1
ATOM 1174 C C . ARG A 1 153 ? -7.730 4.517 24.998 1.00 77.69 153 ARG A C 1
ATOM 1176 O O . ARG A 1 153 ? -8.080 5.444 25.713 1.00 77.69 153 ARG A O 1
ATOM 1183 N N . CYS A 1 154 ? -8.534 3.506 24.679 1.00 71.69 154 CYS A N 1
ATOM 1184 C CA . CYS A 1 154 ? -9.890 3.341 25.202 1.00 71.69 154 CYS A CA 1
ATOM 1185 C C . CYS A 1 154 ? -9.943 2.482 26.484 1.00 71.69 154 CYS A C 1
ATOM 1187 O O . CYS A 1 154 ? -11.023 2.005 26.847 1.00 71.69 154 CYS A O 1
ATOM 1189 N N . ARG A 1 155 ? -8.809 2.192 27.146 1.00 66.06 155 ARG A N 1
ATOM 1190 C CA . ARG A 1 155 ? -8.834 1.554 28.472 1.00 66.06 155 ARG A CA 1
ATOM 1191 C C . ARG A 1 155 ? -9.281 2.583 29.520 1.00 66.06 155 ARG A C 1
ATOM 1193 O O . ARG A 1 155 ? -8.722 3.677 29.534 1.00 66.06 155 ARG A O 1
ATOM 1200 N N . PRO A 1 156 ? -10.255 2.255 30.387 1.00 60.50 156 PRO A N 1
ATOM 1201 C CA . PRO A 1 156 ? -10.561 3.100 31.534 1.00 60.50 156 PRO A CA 1
ATOM 1202 C C . PRO A 1 156 ? -9.316 3.215 32.423 1.00 60.50 156 PRO A C 1
ATOM 1204 O O . PRO A 1 156 ? -8.589 2.231 32.598 1.00 60.50 156 PRO A O 1
ATOM 1207 N N . LEU A 1 157 ? -9.054 4.418 32.944 1.00 62.62 157 LEU A N 1
ATOM 1208 C CA . LEU A 1 157 ? -8.012 4.626 33.949 1.00 62.62 157 LEU A CA 1
ATOM 1209 C C . LEU A 1 157 ? -8.308 3.726 35.159 1.00 62.62 157 LEU A C 1
ATOM 1211 O O . LEU A 1 157 ? -9.482 3.572 35.512 1.00 62.62 157 LEU A O 1
ATOM 1215 N N . PRO A 1 158 ? -7.283 3.118 35.782 1.00 67.88 158 PRO A N 1
ATOM 1216 C CA . PRO A 1 158 ? -7.488 2.429 37.046 1.00 67.88 158 PRO A CA 1
ATOM 1217 C C . PRO A 1 158 ? -8.098 3.417 38.055 1.00 67.88 158 PRO A C 1
ATOM 1219 O O . PRO A 1 158 ? -7.754 4.604 38.015 1.00 67.88 158 PRO A O 1
ATOM 1222 N N . PRO A 1 159 ? -9.021 2.963 38.924 1.00 70.44 159 PRO A N 1
ATOM 1223 C CA . PRO A 1 159 ? -9.551 3.817 39.978 1.00 70.44 159 PRO A CA 1
ATOM 1224 C C . PRO A 1 159 ? -8.385 4.364 40.815 1.00 70.44 159 PRO A C 1
ATOM 1226 O O . PRO A 1 159 ? -7.382 3.656 40.967 1.00 70.44 159 PRO A O 1
ATOM 1229 N N . PRO A 1 160 ? -8.475 5.607 41.326 1.00 72.44 160 PRO A N 1
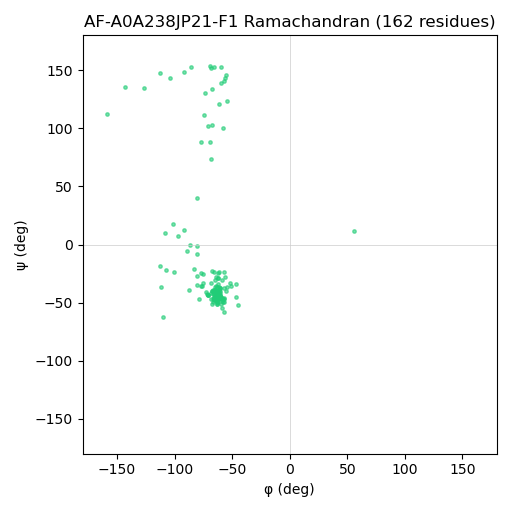ATOM 1230 C CA . PRO A 1 160 ? -7.447 6.135 42.207 1.00 72.44 160 PRO A CA 1
ATOM 1231 C C . PRO A 1 160 ? -7.261 5.152 43.363 1.00 72.44 160 PRO A C 1
ATOM 1233 O O . PRO A 1 160 ? -8.221 4.767 44.030 1.00 72.44 160 PRO A O 1
ATOM 1236 N N . THR A 1 161 ? -6.032 4.683 43.553 1.00 70.19 161 THR A N 1
ATOM 1237 C CA . THR A 1 161 ? -5.665 3.945 44.754 1.00 70.19 161 THR A CA 1
ATOM 1238 C C . THR A 1 161 ? -5.726 4.937 45.904 1.00 70.19 161 THR A C 1
ATOM 1240 O O . THR A 1 161 ? -4.841 5.784 46.024 1.00 70.19 161 THR A O 1
ATOM 1243 N N . ASP A 1 162 ? -6.794 4.867 46.699 1.00 66.44 162 ASP A N 1
ATOM 1244 C CA . ASP A 1 162 ? -6.863 5.534 47.996 1.00 66.44 162 ASP A CA 1
ATOM 1245 C C . ASP A 1 162 ? -5.695 5.019 48.842 1.00 66.44 162 ASP A C 1
ATOM 1247 O O . ASP A 1 162 ? -5.728 3.909 49.380 1.00 66.44 162 ASP A O 1
ATOM 1251 N N . ASN A 1 163 ? -4.634 5.818 48.919 1.00 63.84 163 ASN A N 1
ATOM 1252 C CA . ASN A 1 163 ? -3.602 5.649 49.926 1.00 63.84 163 ASN A CA 1
ATOM 1253 C C . ASN A 1 163 ? -4.230 6.070 51.259 1.00 63.84 163 ASN A C 1
ATOM 1255 O O . ASN A 1 163 ? -4.418 7.262 51.502 1.00 63.84 163 ASN A O 1
ATOM 1259 N N . LYS A 1 164 ? -4.617 5.077 52.064 1.00 51.59 164 LYS A N 1
ATOM 1260 C CA . LYS A 1 164 ? -4.957 5.257 53.479 1.00 51.59 164 LYS A CA 1
ATOM 1261 C C . LYS A 1 164 ? -3.700 5.415 54.319 1.00 51.59 164 LYS A C 1
ATOM 1263 O O . LYS A 1 164 ? -2.704 4.728 53.999 1.00 51.59 164 LYS A O 1
#

Mean predicted aligned error: 8.78 Å

Secondary structure (DSSP, 8-state):
--HHHHHHHHHHHHHHHHHHHHHHHHHHHHHTT----HHHHHHHHHTHHHHHHHHHHHHHHHH--SPPPHHHHHHHHHHHHHHHHHHHHHHHHHHHHHHHTTTS---HHHHHHTTTSS---HHHHHHTHHHHHHHHHHHIIIIIIHHHHHHHHTSPPPPP----

Foldseek 3Di:
DDPLLVLLVVLLVQLLVLLVVLLVVCVVCVVVVNCPDCVPSLLVSLLSSVVCLVVSLVVSCVVPLDADDPVSLVSNLVSNLVSQLLSQLLSLLVSVCVVPVVPDVDDSVCLSCVVVDDDDDPVSVVSCPRSVSSSVSSNCSSNPVNNVVSVVSSDDDDDPDPPD